Protein AF-A0A4Q3AJW1-F1 (afdb_monomer_lite)

pLDDT: mean 91.89, std 11.37, range [40.25, 98.62]

Radius of gyration: 13.45 Å; chains: 1; bounding box: 40×20×34 Å

Sequence (89 aa):
LKALGTPKPGRDAAKKGDRRTLEAVYAGQLGLPEAQAQAARMRALIAETPSALLCFERDPGMCHRTLLLDAEGEGVEVVDLFADNALSP

Foldseek 3Di:
DVLLDQDPQLVVCLVVLNQVSVLVRNVVSCPDPVNVVVLVVVVVVVVVDPDDDDDPDQDPVSDCVVVSCVVRVPPHDDDDDHPPPPPDD

Structure (mmCIF, N/CA/C/O backbone):
data_AF-A0A4Q3AJW1-F1
#
_entry.id   AF-A0A4Q3AJW1-F1
#
loop_
_atom_site.group_PDB
_atom_site.id
_atom_site.type_symbol
_atom_site.label_atom_id
_atom_site.label_alt_id
_atom_site.label_comp_id
_atom_site.label_asym_id
_atom_site.label_entity_id
_atom_site.label_seq_id
_atom_site.pdbx_PDB_ins_code
_atom_site.Cartn_x
_atom_site.Cartn_y
_atom_site.Cartn_z
_atom_site.occupancy
_atom_site.B_iso_or_equiv
_atom_site.auth_seq_id
_atom_site.auth_comp_id
_atom_site.auth_asym_id
_atom_site.auth_atom_id
_atom_site.pdbx_PDB_model_num
ATOM 1 N N . LEU A 1 1 ? -1.475 8.036 6.078 1.00 93.06 1 LEU A N 1
ATOM 2 C CA . LEU A 1 1 ? -0.513 6.922 5.926 1.00 93.06 1 LEU A CA 1
ATOM 3 C C . L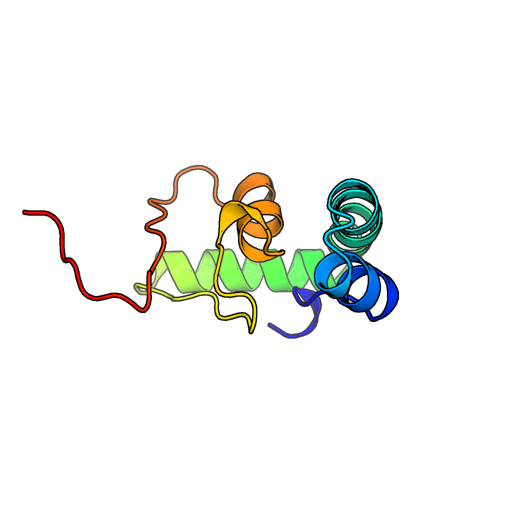EU A 1 1 ? 0.314 7.138 4.651 1.00 93.06 1 LEU A C 1
ATOM 5 O O . LEU A 1 1 ? 0.069 6.509 3.633 1.00 93.06 1 LEU A O 1
ATOM 9 N N . LYS A 1 2 ? 1.240 8.113 4.667 1.00 94.69 2 LYS A N 1
ATOM 10 C CA . LYS A 1 2 ? 1.983 8.557 3.469 1.00 94.69 2 LYS A CA 1
ATOM 11 C C . LYS A 1 2 ? 2.979 7.510 2.947 1.00 94.69 2 LYS A C 1
ATOM 13 O O . LYS A 1 2 ? 3.167 7.426 1.739 1.00 94.69 2 LYS A O 1
ATOM 18 N N . ALA A 1 3 ? 3.591 6.724 3.833 1.00 97.31 3 ALA A N 1
ATOM 19 C CA . ALA A 1 3 ? 4.585 5.708 3.475 1.00 97.31 3 ALA A CA 1
ATOM 20 C C . ALA A 1 3 ? 3.970 4.467 2.803 1.00 97.31 3 ALA A C 1
ATOM 22 O O . ALA A 1 3 ? 4.696 3.684 2.206 1.00 97.31 3 ALA A O 1
ATOM 23 N N . LEU A 1 4 ? 2.640 4.321 2.853 1.00 97.88 4 LEU A N 1
ATOM 24 C CA . LEU A 1 4 ? 1.903 3.287 2.117 1.00 97.88 4 LEU A CA 1
ATOM 25 C C . LEU A 1 4 ? 1.544 3.715 0.683 1.00 97.88 4 LEU A C 1
ATOM 27 O O . LEU A 1 4 ? 0.947 2.949 -0.068 1.00 97.88 4 LEU A O 1
ATOM 31 N N . GLY A 1 5 ? 1.866 4.948 0.284 1.00 96.19 5 GLY A N 1
ATOM 32 C CA . GLY A 1 5 ? 1.632 5.423 -1.077 1.00 96.19 5 GLY A CA 1
ATOM 33 C C . GLY A 1 5 ? 2.635 4.850 -2.079 1.00 96.19 5 GLY A C 1
ATOM 34 O O . GLY A 1 5 ? 3.739 4.447 -1.729 1.00 96.19 5 GLY A O 1
ATOM 35 N N . THR A 1 6 ? 2.282 4.865 -3.362 1.00 96.31 6 THR A N 1
ATOM 36 C CA . THR A 1 6 ? 3.189 4.419 -4.426 1.00 96.31 6 THR A CA 1
ATOM 37 C C . THR A 1 6 ? 4.268 5.475 -4.722 1.00 96.31 6 THR A C 1
ATOM 39 O O . THR A 1 6 ? 3.929 6.644 -4.974 1.00 96.31 6 THR A O 1
ATOM 42 N N . PRO A 1 7 ? 5.565 5.111 -4.762 1.00 96.44 7 PRO A N 1
ATOM 43 C CA . PRO A 1 7 ? 6.637 6.031 -5.141 1.00 96.44 7 PRO A CA 1
ATOM 44 C C . PRO A 1 7 ? 6.546 6.421 -6.626 1.00 96.44 7 PRO A C 1
ATOM 46 O O . PRO A 1 7 ? 5.816 5.810 -7.407 1.00 96.44 7 PRO A O 1
ATOM 49 N N . LYS A 1 8 ? 7.281 7.467 -7.039 1.00 96.62 8 LYS A N 1
ATOM 50 C CA . LYS A 1 8 ? 7.178 8.039 -8.399 1.00 96.62 8 LYS A CA 1
ATOM 51 C C . LYS A 1 8 ? 7.306 6.995 -9.523 1.00 96.62 8 LYS A C 1
ATOM 53 O O . LYS A 1 8 ? 6.432 7.016 -10.385 1.00 96.62 8 LYS A O 1
ATOM 58 N N . PRO A 1 9 ? 8.294 6.078 -9.516 1.00 97.12 9 PRO A N 1
ATOM 59 C CA . PRO A 1 9 ? 8.411 5.075 -10.575 1.00 97.12 9 PRO A CA 1
ATOM 60 C C . PRO A 1 9 ? 7.170 4.182 -10.691 1.00 97.12 9 PRO A C 1
ATOM 62 O O . PRO A 1 9 ? 6.689 3.946 -11.794 1.00 97.12 9 PRO A O 1
ATOM 65 N N . GLY A 1 10 ? 6.590 3.764 -9.562 1.00 95.94 10 GLY A N 1
ATOM 66 C CA . GLY A 1 10 ? 5.365 2.965 -9.558 1.00 95.94 10 GLY A CA 1
ATOM 67 C C . GLY A 1 10 ? 4.150 3.765 -10.036 1.00 95.94 10 GLY A C 1
ATOM 68 O O . GLY A 1 10 ? 3.339 3.247 -10.795 1.00 95.94 10 GLY A O 1
ATOM 69 N N . ARG A 1 11 ? 4.049 5.059 -9.688 1.00 95.56 11 ARG A N 1
ATOM 70 C CA . ARG A 1 11 ? 2.991 5.936 -10.231 1.00 95.56 11 ARG A CA 1
ATOM 71 C C . ARG A 1 11 ? 3.100 6.095 -11.744 1.00 95.56 11 ARG A C 1
ATOM 73 O O . ARG A 1 11 ? 2.083 6.129 -12.428 1.00 95.56 11 ARG A O 1
ATOM 80 N N . ASP A 1 12 ? 4.319 6.218 -12.257 1.00 96.00 12 ASP A N 1
ATOM 81 C CA . ASP A 1 12 ? 4.560 6.345 -13.693 1.00 96.00 12 ASP A CA 1
ATOM 82 C C . ASP A 1 12 ? 4.266 5.022 -14.429 1.00 96.00 12 ASP A C 1
ATOM 84 O O . ASP A 1 12 ? 3.756 5.063 -15.546 1.00 96.00 12 ASP A O 1
ATOM 88 N N . ALA A 1 13 ? 4.520 3.867 -13.800 1.00 95.31 13 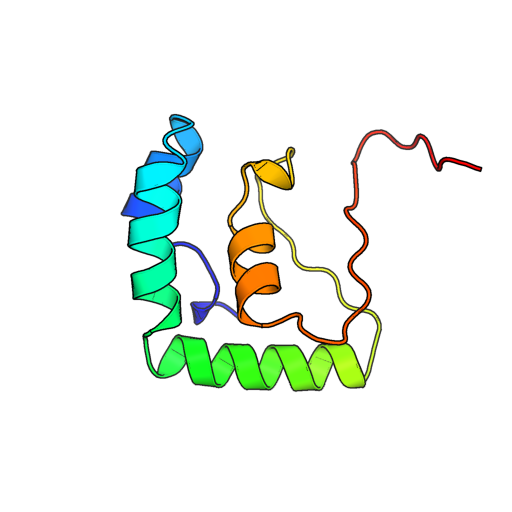ALA A N 1
ATOM 89 C CA . ALA A 1 13 ? 4.142 2.549 -14.316 1.00 95.31 13 ALA A CA 1
ATOM 90 C C . ALA A 1 13 ? 2.617 2.357 -14.357 1.00 95.31 13 ALA A C 1
ATOM 92 O O . ALA A 1 13 ? 2.076 2.003 -15.403 1.00 95.31 13 ALA A O 1
ATOM 93 N N . ALA A 1 14 ? 1.916 2.695 -13.267 1.00 93.00 14 ALA A N 1
ATOM 94 C CA . ALA A 1 14 ? 0.456 2.627 -13.190 1.00 93.00 14 ALA A CA 1
ATOM 95 C C . ALA A 1 14 ? -0.212 3.450 -14.304 1.00 93.00 14 ALA A C 1
ATOM 97 O O . ALA A 1 14 ? -1.057 2.941 -15.031 1.00 93.00 14 ALA A O 1
ATOM 98 N N . LYS A 1 15 ? 0.254 4.687 -14.533 1.00 91.75 15 LYS A N 1
ATOM 99 C CA . LYS A 1 15 ? -0.237 5.555 -15.622 1.00 91.75 15 LYS A CA 1
ATOM 100 C C . LYS A 1 15 ? -0.081 4.961 -17.026 1.00 91.75 15 LYS A C 1
ATOM 102 O O . LYS A 1 15 ? -0.783 5.384 -17.936 1.00 91.75 15 LYS A O 1
ATOM 107 N N . LYS A 1 16 ? 0.870 4.046 -17.220 1.00 93.88 16 LYS A N 1
ATOM 108 C CA . LYS A 1 16 ? 1.124 3.361 -18.496 1.00 93.88 16 LYS A CA 1
ATOM 109 C C . LYS A 1 16 ? 0.420 2.003 -18.590 1.00 93.88 16 LYS A C 1
ATOM 111 O O . LYS A 1 16 ? 0.583 1.327 -19.599 1.00 93.88 16 LYS A O 1
ATOM 116 N N . GLY A 1 17 ? -0.298 1.584 -17.546 1.00 91.75 17 GLY A N 1
ATOM 117 C CA . GLY A 1 17 ? -0.845 0.231 -17.436 1.00 91.75 17 GLY A CA 1
ATOM 118 C C . GLY A 1 17 ? 0.220 -0.853 -17.224 1.00 91.75 17 GLY A C 1
ATOM 119 O O . GLY A 1 17 ? -0.075 -2.035 -17.375 1.00 91.75 17 GLY A O 1
ATOM 120 N N . ASP A 1 18 ? 1.458 -0.488 -16.874 1.00 95.06 18 ASP A N 1
ATOM 121 C CA . ASP A 1 18 ? 2.538 -1.449 -16.624 1.00 95.06 18 ASP A CA 1
ATOM 122 C C . ASP A 1 18 ? 2.415 -2.034 -15.211 1.00 95.06 18 ASP A C 1
ATOM 124 O O . ASP A 1 18 ? 3.089 -1.620 -14.260 1.00 95.06 18 ASP A O 1
ATOM 128 N N . ARG A 1 19 ? 1.497 -2.996 -15.077 1.00 94.12 19 ARG A N 1
ATOM 129 C CA . ARG A 1 19 ? 1.169 -3.639 -13.803 1.00 94.12 19 ARG A CA 1
ATOM 130 C C . ARG A 1 19 ? 2.364 -4.364 -13.187 1.00 94.12 19 ARG A C 1
ATOM 132 O O . ARG A 1 19 ? 2.601 -4.238 -11.990 1.00 94.12 19 ARG A O 1
ATOM 139 N N . ARG A 1 20 ? 3.166 -5.045 -14.006 1.00 96.00 20 ARG A N 1
ATOM 140 C CA . ARG A 1 20 ? 4.338 -5.796 -13.541 1.00 96.00 20 ARG A CA 1
ATOM 141 C C . ARG A 1 20 ? 5.382 -4.879 -12.901 1.00 96.00 20 ARG A C 1
ATOM 143 O O . ARG A 1 20 ? 5.929 -5.201 -11.849 1.00 96.00 20 ARG A O 1
ATOM 150 N N . THR A 1 21 ? 5.657 -3.726 -13.513 1.00 97.06 21 THR A N 1
ATOM 151 C CA . THR A 1 21 ? 6.582 -2.750 -12.918 1.00 97.06 21 THR A CA 1
ATOM 152 C C . THR A 1 21 ? 5.992 -2.118 -11.658 1.00 97.06 21 THR A C 1
ATOM 154 O O . THR A 1 21 ? 6.723 -1.911 -10.689 1.00 97.06 21 THR A O 1
ATOM 157 N N . LEU A 1 22 ? 4.683 -1.835 -11.635 1.00 96.75 22 LEU A N 1
ATOM 158 C CA . LEU A 1 22 ? 4.008 -1.346 -10.431 1.00 96.75 22 LEU A CA 1
ATOM 159 C C . LEU A 1 22 ? 4.174 -2.328 -9.262 1.00 96.75 22 LEU A C 1
ATOM 161 O O . LEU A 1 22 ? 4.5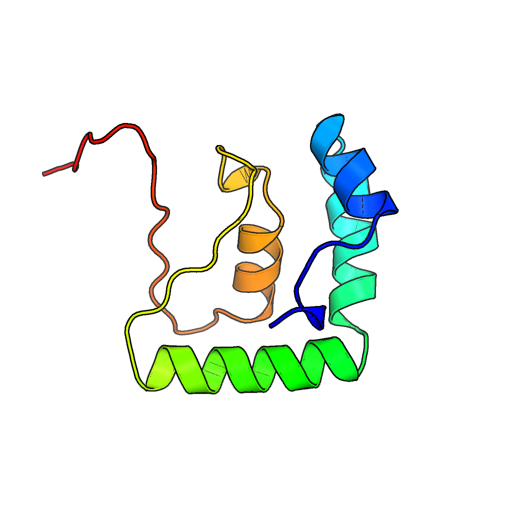80 -1.899 -8.185 1.00 96.75 22 LEU A O 1
ATOM 165 N N . GLU A 1 23 ? 3.916 -3.616 -9.484 1.00 97.44 23 GLU A N 1
ATOM 166 C CA . GLU A 1 23 ? 4.065 -4.681 -8.485 1.00 97.44 23 GLU A CA 1
ATOM 167 C C . GLU A 1 23 ? 5.481 -4.744 -7.920 1.00 97.44 23 GLU A C 1
ATOM 169 O O . GLU A 1 23 ? 5.664 -4.651 -6.707 1.00 97.44 23 GLU A O 1
ATOM 174 N N . ALA A 1 24 ? 6.493 -4.809 -8.788 1.00 98.19 24 ALA A N 1
ATOM 175 C CA . ALA A 1 24 ? 7.887 -4.885 -8.361 1.00 98.19 24 ALA A CA 1
ATOM 176 C C . ALA A 1 24 ? 8.315 -3.660 -7.535 1.00 98.19 24 ALA A C 1
ATOM 178 O O . ALA A 1 24 ? 8.944 -3.791 -6.483 1.00 98.19 24 ALA A O 1
ATOM 179 N N . VAL A 1 25 ? 7.953 -2.454 -7.988 1.00 98.06 25 VAL A N 1
ATOM 180 C CA . VAL A 1 25 ? 8.282 -1.213 -7.274 1.00 98.06 25 VAL A CA 1
ATOM 181 C C . VAL A 1 25 ? 7.540 -1.129 -5.941 1.00 98.06 25 VAL A C 1
ATOM 183 O O . VAL A 1 25 ? 8.111 -0.689 -4.943 1.00 98.06 25 VAL A O 1
ATOM 186 N N . TYR A 1 26 ? 6.268 -1.522 -5.914 1.00 98.12 26 TYR A N 1
ATOM 187 C CA . TYR A 1 26 ? 5.447 -1.414 -4.716 1.00 98.12 26 TYR A CA 1
ATOM 188 C C . TYR A 1 26 ? 5.808 -2.467 -3.664 1.00 98.12 26 TYR A C 1
ATOM 190 O O . TYR A 1 26 ? 5.857 -2.130 -2.486 1.00 98.12 26 TYR A O 1
ATOM 198 N N . ALA A 1 27 ? 6.188 -3.684 -4.066 1.00 98.19 27 ALA A N 1
ATOM 199 C CA . ALA A 1 27 ? 6.755 -4.679 -3.154 1.00 98.19 27 ALA A CA 1
ATOM 200 C C . ALA A 1 27 ? 8.007 -4.137 -2.437 1.00 98.19 27 ALA A C 1
ATOM 202 O O . ALA A 1 27 ? 8.132 -4.256 -1.219 1.00 98.19 27 ALA A O 1
ATOM 203 N N . GLY A 1 28 ? 8.893 -3.450 -3.171 1.00 98.25 28 GLY A N 1
ATOM 204 C CA . GLY A 1 28 ? 10.039 -2.756 -2.577 1.00 98.25 28 GLY A CA 1
ATOM 205 C C . GLY A 1 28 ? 9.634 -1.650 -1.594 1.00 98.25 28 GLY A C 1
ATOM 206 O O . GLY A 1 28 ? 10.240 -1.523 -0.534 1.00 98.25 28 GLY A O 1
ATOM 207 N N . GLN A 1 29 ? 8.584 -0.884 -1.909 1.00 98.31 29 GLN A N 1
ATOM 208 C CA . GLN A 1 29 ? 8.044 0.149 -1.017 1.00 98.31 29 GLN A CA 1
ATOM 209 C C . GLN A 1 29 ? 7.515 -0.441 0.298 1.00 98.31 29 GLN A C 1
ATOM 211 O O . GLN A 1 29 ? 7.792 0.117 1.357 1.00 98.31 29 GLN A O 1
ATOM 216 N N . LEU A 1 30 ? 6.766 -1.549 0.247 1.00 98.12 30 LEU A N 1
ATOM 217 C CA . LEU A 1 30 ? 6.207 -2.197 1.442 1.00 98.12 30 LEU A CA 1
ATOM 218 C C . LEU A 1 30 ? 7.286 -2.816 2.343 1.00 98.12 30 LEU A C 1
ATOM 220 O O . LEU A 1 30 ? 7.088 -2.929 3.549 1.00 98.12 30 LEU A O 1
ATOM 224 N N . GLY A 1 31 ? 8.450 -3.149 1.781 1.00 98.19 31 GLY A N 1
ATOM 225 C CA . GLY A 1 31 ? 9.608 -3.622 2.540 1.00 98.19 31 GLY A CA 1
ATOM 226 C C . GLY A 1 31 ? 10.317 -2.548 3.375 1.00 98.19 31 GLY A C 1
ATOM 227 O O . GLY A 1 31 ? 11.194 -2.887 4.168 1.00 98.19 31 GLY A O 1
ATOM 228 N N . LEU A 1 32 ? 9.977 -1.263 3.217 1.00 98.44 32 LEU A N 1
ATOM 229 C CA . LEU A 1 32 ? 10.619 -0.183 3.968 1.00 98.44 32 LEU A CA 1
ATOM 230 C C . LEU A 1 32 ? 10.132 -0.144 5.430 1.00 98.44 32 LEU A C 1
ATOM 232 O O . LEU A 1 32 ? 8.924 -0.261 5.667 1.00 98.44 32 LEU A O 1
ATOM 236 N N . PRO A 1 33 ? 11.014 0.103 6.421 1.00 98.56 33 PRO A N 1
ATOM 237 C CA . PRO A 1 33 ? 10.624 0.148 7.834 1.00 98.56 33 PRO A CA 1
ATOM 238 C C . PRO A 1 33 ? 9.482 1.132 8.129 1.00 98.56 33 PRO A C 1
ATOM 240 O O . PRO A 1 33 ? 8.562 0.836 8.894 1.00 98.56 33 PRO A O 1
ATOM 243 N N . GLU A 1 34 ? 9.490 2.306 7.496 1.00 98.31 34 GLU A N 1
ATOM 244 C CA . GLU A 1 34 ? 8.434 3.303 7.648 1.00 98.31 34 GLU A CA 1
ATOM 245 C C . GLU A 1 34 ? 7.099 2.869 7.028 1.00 98.31 34 GLU A C 1
ATOM 247 O O . GLU A 1 34 ? 6.040 3.275 7.517 1.00 98.31 34 GLU A O 1
ATOM 252 N N . ALA A 1 35 ? 7.134 2.050 5.972 1.00 98.50 35 ALA A N 1
ATOM 253 C CA . ALA A 1 35 ? 5.937 1.488 5.364 1.00 98.50 35 ALA A CA 1
ATOM 254 C C . ALA A 1 35 ? 5.336 0.433 6.295 1.00 98.50 35 ALA A C 1
ATOM 256 O O . ALA A 1 35 ? 4.160 0.538 6.628 1.00 98.50 35 ALA A O 1
ATOM 257 N N . GLN A 1 36 ? 6.150 -0.478 6.830 1.00 98.56 36 GLN A N 1
ATOM 258 C CA . GLN A 1 36 ? 5.719 -1.494 7.799 1.00 98.56 36 GLN A CA 1
ATOM 259 C C . GLN A 1 36 ? 5.113 -0.873 9.067 1.00 98.56 36 GLN A C 1
ATOM 261 O O . GLN A 1 36 ? 4.041 -1.280 9.519 1.00 98.56 36 GLN A O 1
ATOM 266 N N . ALA A 1 37 ? 5.743 0.173 9.612 1.00 98.62 37 ALA A N 1
ATOM 267 C CA . ALA A 1 37 ? 5.208 0.902 10.762 1.00 98.62 37 ALA A CA 1
ATOM 268 C C . ALA A 1 37 ? 3.842 1.545 10.456 1.00 98.62 37 ALA A C 1
ATOM 270 O O . ALA A 1 37 ? 2.934 1.546 11.291 1.00 98.62 37 ALA A O 1
ATOM 271 N N . GLN A 1 38 ? 3.663 2.083 9.247 1.00 98.62 38 GLN A N 1
ATOM 272 C CA . GLN A 1 38 ? 2.377 2.642 8.834 1.00 98.62 38 GLN A CA 1
ATOM 273 C C . GLN A 1 38 ? 1.347 1.570 8.467 1.00 98.62 38 GLN A C 1
ATOM 275 O O . GLN A 1 38 ? 0.165 1.813 8.689 1.00 98.62 38 GLN A O 1
ATOM 280 N N . ALA A 1 39 ? 1.757 0.395 7.989 1.00 98.31 39 ALA A N 1
ATOM 281 C CA . ALA A 1 39 ? 0.875 -0.748 7.772 1.00 98.31 39 ALA A CA 1
ATOM 282 C C . ALA A 1 39 ? 0.312 -1.251 9.108 1.00 98.31 39 ALA A C 1
ATOM 284 O O . ALA A 1 39 ? -0.896 -1.424 9.240 1.00 98.31 39 ALA A O 1
ATOM 285 N N . ALA A 1 40 ? 1.144 -1.338 10.151 1.00 98.25 40 ALA A N 1
ATOM 286 C CA . ALA A 1 40 ? 0.673 -1.642 11.502 1.00 98.25 40 ALA A CA 1
ATOM 287 C C . ALA A 1 40 ? -0.351 -0.607 12.003 1.00 98.25 40 ALA A C 1
ATOM 289 O O . ALA A 1 40 ? -1.397 -0.971 12.539 1.00 98.25 40 ALA A O 1
ATOM 290 N N . ARG A 1 41 ? -0.103 0.688 11.763 1.00 98.06 41 ARG A N 1
ATOM 291 C CA . ARG A 1 41 ? -1.072 1.747 12.088 1.00 98.06 41 ARG A CA 1
ATOM 292 C C . ARG A 1 41 ? -2.362 1.630 11.273 1.00 98.06 41 ARG A C 1
ATOM 294 O O . ARG A 1 41 ? -3.429 1.906 11.803 1.00 98.06 41 ARG A O 1
ATOM 301 N N . MET A 1 42 ? -2.276 1.244 10.002 1.00 98.00 42 MET A N 1
ATOM 302 C CA . MET A 1 42 ? -3.447 0.970 9.168 1.00 98.00 42 MET A CA 1
ATOM 303 C C . MET A 1 42 ? -4.288 -0.157 9.769 1.00 98.00 42 MET A C 1
ATOM 305 O O . MET A 1 42 ? -5.486 0.029 9.941 1.00 98.00 42 MET A O 1
ATOM 309 N N . ARG A 1 43 ? -3.654 -1.276 10.148 1.00 97.56 43 ARG A N 1
ATOM 310 C CA . ARG A 1 43 ? -4.328 -2.421 10.778 1.00 97.56 43 ARG A CA 1
ATOM 311 C C . ARG A 1 43 ? -4.994 -2.062 12.108 1.00 97.56 43 ARG A C 1
ATOM 313 O O . ARG A 1 43 ? -6.085 -2.538 12.391 1.00 97.56 43 ARG A O 1
ATOM 320 N N . ALA A 1 44 ? -4.380 -1.183 12.898 1.00 97.31 44 ALA A N 1
ATOM 321 C CA . ALA A 1 44 ? -5.018 -0.659 14.105 1.00 97.31 44 ALA A CA 1
ATOM 322 C C . ALA A 1 44 ? -6.277 0.167 13.776 1.00 97.31 44 ALA A C 1
ATOM 324 O O . ALA A 1 44 ? -7.317 -0.030 14.390 1.00 97.31 44 ALA A O 1
ATOM 325 N N . LEU A 1 45 ? -6.213 1.041 12.762 1.00 96.75 45 LEU A N 1
ATOM 326 C CA . LEU A 1 45 ? -7.350 1.884 12.368 1.00 96.75 45 LEU A CA 1
ATOM 327 C C . LEU A 1 45 ? -8.542 1.070 11.846 1.00 96.75 45 LEU A C 1
ATOM 329 O O . LEU A 1 45 ? -9.673 1.339 12.238 1.00 96.75 45 LEU A O 1
ATOM 333 N N . ILE A 1 46 ? -8.300 0.070 10.992 1.00 96.31 46 ILE A N 1
ATOM 334 C CA . ILE A 1 46 ? -9.380 -0.774 10.444 1.00 96.31 46 ILE A CA 1
ATOM 335 C C . ILE A 1 46 ? -10.046 -1.642 11.521 1.00 96.31 46 ILE A C 1
ATOM 337 O O . ILE A 1 46 ? -11.215 -1.981 11.379 1.00 96.31 46 ILE A O 1
ATOM 341 N N . ALA A 1 47 ? -9.325 -1.985 12.595 1.00 95.56 47 ALA A N 1
ATOM 342 C CA . ALA A 1 47 ? -9.883 -2.724 13.727 1.00 95.56 47 ALA A CA 1
ATOM 343 C C . ALA A 1 47 ? -10.796 -1.850 14.607 1.00 95.56 47 ALA A C 1
ATOM 345 O O . ALA A 1 47 ? -11.670 -2.372 15.294 1.00 95.56 47 ALA A O 1
ATOM 346 N N . GLU A 1 48 ? -10.598 -0.530 14.591 1.00 97.00 48 GLU A N 1
ATOM 347 C CA . GLU A 1 48 ? -11.392 0.425 15.368 1.00 97.00 48 GLU A CA 1
ATOM 348 C C . GLU A 1 48 ? -12.625 0.927 14.606 1.00 97.00 48 GLU A C 1
ATOM 350 O O . GLU A 1 48 ? -13.668 1.168 15.214 1.00 97.00 48 GLU A O 1
ATOM 355 N N . THR A 1 49 ? -12.517 1.130 13.289 1.00 95.25 49 THR A N 1
ATOM 356 C CA . THR A 1 49 ? -13.587 1.745 12.494 1.00 95.25 49 THR A CA 1
ATOM 357 C C . THR A 1 49 ? -13.521 1.367 11.010 1.00 95.25 49 THR A C 1
ATOM 359 O O . THR A 1 49 ? -12.417 1.251 10.455 1.00 95.25 49 THR A O 1
ATOM 362 N N . PRO A 1 50 ? -14.675 1.249 10.316 1.00 95.25 50 PRO A N 1
ATOM 363 C CA . PRO A 1 50 ? -14.704 1.125 8.865 1.00 95.25 50 PRO A CA 1
ATOM 364 C C . PRO A 1 50 ? -13.878 2.233 8.209 1.00 95.25 50 PRO A C 1
ATOM 366 O O . PRO A 1 50 ? -14.109 3.425 8.415 1.00 95.25 50 PRO A O 1
ATOM 369 N N . SER A 1 51 ? -12.888 1.829 7.422 1.00 95.44 51 SER A N 1
ATOM 370 C CA . SER A 1 51 ? -11.906 2.736 6.839 1.00 95.44 51 SER A CA 1
ATOM 371 C C . SER A 1 51 ? -11.811 2.513 5.338 1.00 95.44 51 SER A C 1
ATOM 373 O O . SER A 1 51 ? -11.842 1.383 4.863 1.00 95.44 51 SER A O 1
ATOM 375 N N . ALA A 1 52 ? -11.640 3.600 4.589 1.00 94.19 52 ALA A N 1
ATOM 376 C CA . ALA A 1 52 ? -11.452 3.550 3.147 1.00 9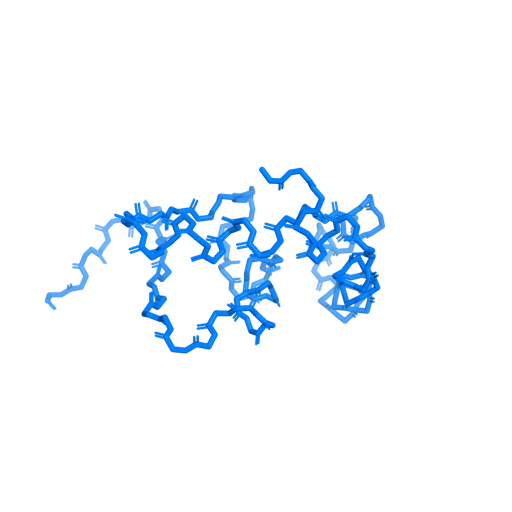4.19 52 ALA A CA 1
ATOM 377 C C . ALA A 1 52 ? -10.006 3.889 2.773 1.00 94.19 52 ALA A C 1
ATOM 379 O O . ALA A 1 52 ? -9.449 4.904 3.202 1.00 94.19 52 ALA A O 1
ATOM 380 N N . LEU A 1 53 ? -9.412 3.067 1.909 1.00 94.12 53 LEU A N 1
ATOM 381 C CA . LEU A 1 53 ? -8.184 3.414 1.205 1.00 94.12 53 LEU A CA 1
ATOM 382 C C . LEU A 1 53 ? -8.546 4.169 -0.072 1.00 94.12 53 LEU A C 1
ATOM 384 O O . LEU A 1 53 ? -9.322 3.672 -0.885 1.00 94.12 53 LEU A O 1
ATOM 388 N N . LEU A 1 54 ? -7.952 5.344 -0.283 1.00 92.25 54 LEU A N 1
ATOM 389 C CA . LEU A 1 54 ? -8.224 6.193 -1.447 1.00 92.25 54 LEU A CA 1
ATOM 390 C C . LEU A 1 54 ? -7.004 6.284 -2.371 1.00 92.25 54 LEU A C 1
ATOM 392 O O . LEU A 1 54 ? -5.869 6.426 -1.916 1.00 92.25 54 LEU A O 1
ATOM 396 N N . CYS A 1 55 ? -7.254 6.219 -3.676 1.00 90.56 55 CYS A N 1
ATOM 397 C CA . CYS A 1 55 ? -6.278 6.391 -4.750 1.00 90.56 55 CYS A CA 1
ATOM 398 C C . CYS A 1 55 ? -6.950 7.126 -5.922 1.00 90.56 55 CYS A C 1
ATOM 400 O O . CYS A 1 55 ? -8.175 7.179 -5.991 1.00 90.56 55 CYS A O 1
ATOM 402 N N . PHE A 1 56 ? -6.158 7.674 -6.844 1.00 89.06 56 PHE A N 1
ATOM 403 C CA . PHE A 1 56 ? -6.665 8.320 -8.062 1.00 89.06 56 PHE A CA 1
ATOM 404 C C . PHE A 1 56 ? -7.059 7.338 -9.174 1.00 89.06 56 PHE A C 1
ATOM 406 O O . PHE A 1 56 ? -7.719 7.748 -10.122 1.00 89.06 56 PHE A O 1
ATOM 413 N N . GLU A 1 57 ? -6.637 6.075 -9.084 1.00 90.19 57 GLU A N 1
ATOM 414 C CA . GLU A 1 57 ? -7.017 5.039 -10.046 1.00 90.19 57 GLU A CA 1
ATOM 415 C C . GLU A 1 57 ? -8.467 4.590 -9.811 1.00 90.19 57 GLU A C 1
ATOM 417 O O . GLU A 1 57 ? -8.861 4.345 -8.664 1.00 90.19 57 GLU A O 1
ATOM 422 N N . ARG A 1 58 ? -9.239 4.494 -10.899 1.00 86.62 58 ARG A N 1
ATOM 423 C CA . ARG A 1 58 ? -10.654 4.108 -10.889 1.00 86.62 58 ARG A CA 1
ATOM 424 C C . ARG A 1 58 ? -10.819 2.600 -10.783 1.00 86.62 58 ARG A C 1
ATOM 426 O O . ARG A 1 58 ? -11.724 2.168 -10.082 1.00 86.62 58 ARG A O 1
ATOM 433 N N . ASP A 1 59 ? -9.982 1.835 -11.476 1.00 87.31 59 ASP A N 1
ATOM 434 C CA . ASP A 1 59 ? -10.045 0.374 -11.472 1.00 87.31 59 ASP A CA 1
ATOM 435 C C . ASP A 1 59 ? -9.264 -0.192 -10.267 1.00 87.31 59 ASP A C 1
ATOM 437 O O . ASP A 1 59 ? -8.032 -0.059 -10.220 1.00 87.31 59 ASP A O 1
ATOM 441 N N . PRO A 1 60 ? -9.932 -0.823 -9.278 1.00 85.62 60 PRO A N 1
ATOM 442 C CA . PRO A 1 60 ? -9.255 -1.425 -8.136 1.00 85.62 60 PRO A CA 1
ATOM 443 C C . PRO A 1 60 ? -8.185 -2.433 -8.562 1.00 85.62 60 PRO A C 1
ATOM 445 O O . PRO A 1 60 ? -7.058 -2.345 -8.075 1.00 85.62 60 PRO A O 1
ATOM 448 N N . GLY A 1 61 ? -8.466 -3.279 -9.560 1.00 83.44 61 GLY A N 1
ATOM 449 C CA . GLY A 1 61 ? -7.543 -4.312 -10.040 1.00 83.44 61 GLY A CA 1
ATOM 450 C C . GLY A 1 61 ? -6.236 -3.755 -10.610 1.00 83.44 61 GLY A C 1
ATOM 451 O O . GLY A 1 61 ? -5.206 -4.431 -10.606 1.00 83.44 61 GLY A O 1
ATOM 452 N N . MET A 1 62 ? -6.236 -2.488 -11.026 1.00 84.31 62 MET A N 1
ATOM 453 C CA . MET A 1 62 ? -5.067 -1.811 -11.587 1.00 84.31 62 MET A CA 1
ATOM 454 C C . MET A 1 62 ? -4.379 -0.865 -10.599 1.00 84.31 62 MET A C 1
ATOM 456 O O . MET A 1 62 ? -3.306 -0.334 -10.897 1.00 84.31 62 MET A O 1
ATOM 460 N N . CYS A 1 63 ? -4.923 -0.691 -9.394 1.00 90.81 63 CYS A N 1
ATOM 461 C CA . CYS A 1 63 ? -4.388 0.246 -8.416 1.00 90.81 63 CYS A CA 1
ATOM 462 C C . CYS A 1 63 ? -3.433 -0.413 -7.408 1.00 90.81 63 CYS A C 1
ATOM 464 O O . CYS A 1 63 ? -3.355 -1.633 -7.258 1.00 90.81 63 CYS A O 1
ATOM 466 N N . HIS A 1 64 ? -2.694 0.421 -6.674 1.00 95.44 64 HIS A N 1
ATOM 467 C CA . HIS A 1 64 ? -1.800 -0.048 -5.614 1.00 95.44 64 HIS A CA 1
ATOM 468 C C . HIS A 1 64 ? -2.541 -0.494 -4.343 1.00 95.44 64 HIS A C 1
ATOM 470 O O . HIS A 1 64 ? -1.922 -1.094 -3.471 1.00 95.44 64 HIS A O 1
ATOM 476 N N . ARG A 1 65 ? -3.835 -0.162 -4.187 1.00 95.56 65 ARG A N 1
ATOM 477 C CA . ARG A 1 65 ? -4.605 -0.537 -2.987 1.00 95.56 65 ARG A CA 1
ATOM 478 C C . ARG A 1 65 ? -4.810 -2.042 -2.922 1.00 95.56 65 ARG A C 1
ATOM 480 O O . ARG A 1 65 ? -4.629 -2.588 -1.846 1.00 95.56 65 ARG A O 1
ATOM 487 N N . THR A 1 66 ? -5.076 -2.697 -4.052 1.00 94.25 66 THR A N 1
ATOM 488 C CA . THR A 1 66 ? -5.134 -4.164 -4.124 1.00 94.25 66 THR A CA 1
ATOM 489 C C . THR A 1 66 ? -3.826 -4.777 -3.652 1.00 94.25 66 THR A C 1
ATOM 491 O O . THR A 1 66 ? -3.843 -5.583 -2.744 1.00 94.25 66 THR A O 1
ATOM 494 N N . LEU A 1 67 ? -2.679 -4.280 -4.128 1.00 96.62 67 LEU A N 1
ATOM 495 C CA . LEU A 1 67 ? -1.374 -4.790 -3.687 1.00 96.62 67 LEU A CA 1
ATOM 496 C C . LEU A 1 67 ? -1.112 -4.585 -2.187 1.00 96.62 67 LEU A C 1
ATOM 498 O O . LEU A 1 67 ? -0.455 -5.404 -1.554 1.00 96.62 67 LEU A O 1
ATOM 502 N N . LEU A 1 68 ? -1.595 -3.478 -1.616 1.00 97.62 68 LEU A N 1
ATOM 503 C CA . LEU A 1 68 ? -1.494 -3.227 -0.178 1.00 97.62 68 LEU A CA 1
ATOM 504 C C . LEU A 1 68 ? -2.381 -4.189 0.616 1.00 97.62 68 LEU A C 1
ATOM 506 O O . LEU A 1 68 ? -1.960 -4.690 1.651 1.00 97.62 68 LEU A O 1
ATOM 510 N N . LEU A 1 69 ? -3.603 -4.422 0.145 1.00 96.31 69 LEU A N 1
ATOM 511 C CA . LEU A 1 69 ? -4.578 -5.292 0.798 1.00 96.31 69 LEU A CA 1
ATOM 512 C C . LEU A 1 69 ? -4.208 -6.771 0.658 1.00 96.31 69 LEU A C 1
ATOM 514 O O . LEU A 1 69 ? -4.363 -7.508 1.623 1.00 96.31 69 LEU A O 1
ATOM 518 N N . ASP A 1 70 ? -3.622 -7.178 -0.465 1.00 95.62 70 ASP A N 1
ATOM 519 C CA . ASP A 1 70 ? -3.053 -8.517 -0.643 1.00 95.62 70 ASP A CA 1
ATOM 520 C C . ASP A 1 70 ? -1.943 -8.789 0.385 1.00 95.62 70 ASP A C 1
ATOM 522 O O . ASP A 1 70 ? -1.802 -9.907 0.874 1.00 95.62 70 ASP A O 1
ATOM 526 N N . ALA A 1 71 ? -1.153 -7.765 0.726 1.00 96.75 71 ALA A N 1
ATOM 527 C CA . ALA A 1 71 ? -0.053 -7.885 1.679 1.00 96.75 71 ALA A CA 1
ATOM 528 C C . ALA A 1 71 ? -0.486 -7.749 3.151 1.00 96.75 71 ALA A C 1
ATOM 530 O O . ALA A 1 71 ? 0.121 -8.361 4.023 1.00 96.75 71 ALA A O 1
ATOM 531 N N . GLU A 1 72 ? -1.490 -6.919 3.447 1.00 96.88 72 GLU A N 1
ATOM 532 C CA . GLU A 1 72 ? -1.776 -6.453 4.816 1.00 96.88 72 GLU A CA 1
ATOM 533 C C . GLU A 1 72 ? -3.232 -6.659 5.267 1.00 96.88 72 GLU A C 1
ATOM 535 O O . GLU A 1 72 ? -3.567 -6.335 6.409 1.00 96.88 72 GLU A O 1
ATOM 540 N N .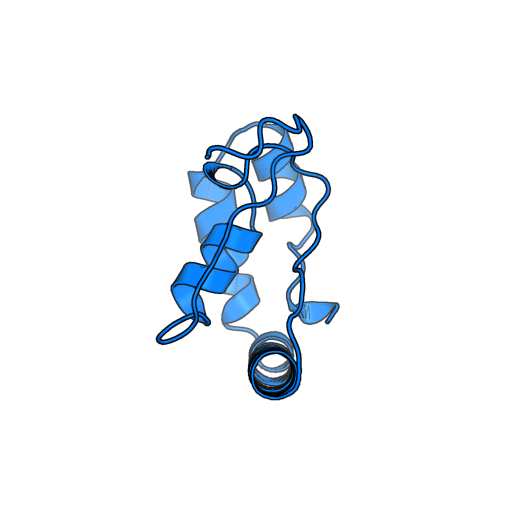 GLY A 1 73 ? -4.108 -7.132 4.378 1.00 94.12 73 GLY A N 1
ATOM 541 C CA . GLY A 1 73 ? -5.559 -7.231 4.572 1.00 94.12 73 GLY A CA 1
ATOM 542 C C . GLY A 1 73 ? -6.063 -8.607 5.007 1.00 94.12 73 GLY A C 1
ATOM 543 O O . GLY A 1 73 ? -7.268 -8.847 4.966 1.00 94.12 73 GLY A O 1
ATOM 544 N N . GLU A 1 74 ? -5.179 -9.522 5.409 1.00 94.19 74 GLU A N 1
ATOM 545 C CA . GLU A 1 74 ? -5.583 -10.851 5.875 1.00 94.19 74 GLU A CA 1
ATOM 546 C C . GLU A 1 74 ? -6.589 -10.755 7.036 1.00 94.19 74 GLU A C 1
ATOM 548 O O . GLU A 1 74 ? -6.379 -10.033 8.013 1.00 94.19 74 GLU A O 1
ATOM 553 N N . GLY A 1 75 ? -7.700 -11.489 6.923 1.00 94.19 75 GLY A N 1
ATOM 554 C CA . GLY A 1 75 ? -8.758 -11.509 7.937 1.00 94.19 75 GLY A CA 1
ATOM 555 C C . GLY A 1 75 ? -9.667 -10.276 7.947 1.00 94.19 75 GLY A C 1
ATOM 556 O O . GLY A 1 75 ? -10.475 -10.137 8.865 1.00 94.19 75 GLY A O 1
ATOM 557 N N . VAL A 1 76 ? -9.560 -9.395 6.949 1.00 94.06 76 VAL A N 1
ATOM 558 C CA . VAL A 1 76 ? -10.384 -8.187 6.816 1.00 94.06 76 VAL A CA 1
ATOM 559 C C . VAL A 1 76 ? -11.319 -8.339 5.621 1.00 94.06 76 VAL A C 1
ATOM 561 O O . VAL A 1 76 ? -10.905 -8.762 4.544 1.00 94.06 76 VAL A O 1
ATOM 564 N N . GLU A 1 77 ? -12.587 -7.971 5.794 1.00 94.81 77 GLU A N 1
ATOM 565 C CA . GLU A 1 77 ? -13.515 -7.853 4.671 1.00 94.81 77 GLU A CA 1
ATOM 566 C C . GLU A 1 77 ? -13.142 -6.634 3.818 1.00 94.81 77 GLU A C 1
ATOM 568 O O . GLU A 1 77 ? -13.083 -5.502 4.306 1.00 94.81 77 GLU A O 1
ATOM 573 N N . VAL A 1 78 ? -12.885 -6.870 2.533 1.00 93.81 78 VAL A N 1
ATOM 574 C CA . VAL A 1 78 ? -12.547 -5.829 1.563 1.00 93.81 78 VAL A CA 1
ATOM 575 C C . VAL A 1 78 ? -13.687 -5.701 0.567 1.00 93.81 78 VAL A C 1
ATOM 577 O O . VAL A 1 78 ? -14.026 -6.659 -0.124 1.00 93.81 78 VAL A O 1
ATOM 580 N N . VAL A 1 79 ? -14.235 -4.493 0.465 1.00 92.38 79 VAL A N 1
ATOM 581 C CA . VAL A 1 79 ? -15.237 -4.138 -0.541 1.00 92.38 79 VAL A CA 1
ATOM 582 C C . VAL A 1 79 ? -14.668 -3.046 -1.434 1.00 92.38 79 VAL A C 1
ATOM 584 O O . VAL A 1 79 ? -14.322 -1.956 -0.967 1.00 92.38 79 VAL A O 1
ATOM 587 N N . ASP A 1 80 ? -14.582 -3.335 -2.729 1.00 91.19 80 ASP A N 1
ATOM 588 C CA . ASP A 1 80 ? -14.177 -2.354 -3.724 1.00 91.19 80 ASP A CA 1
ATOM 589 C C . ASP A 1 80 ? -15.297 -1.341 -3.979 1.00 91.19 80 ASP A C 1
ATOM 591 O O . ASP A 1 80 ? -16.438 -1.688 -4.286 1.00 91.19 80 ASP A O 1
ATOM 595 N N . LEU A 1 81 ? -14.954 -0.058 -3.861 1.00 86.88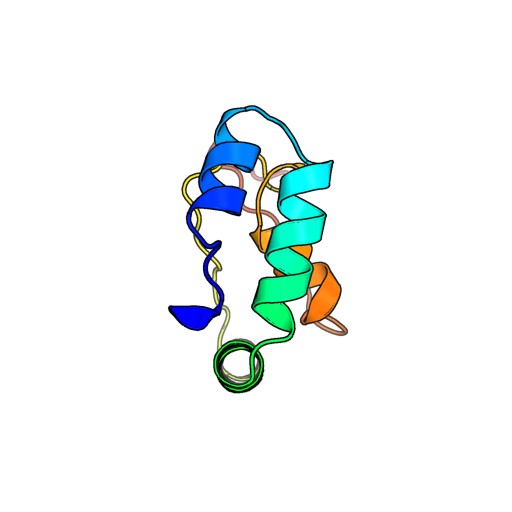 81 LEU A N 1
ATOM 596 C CA . LEU A 1 81 ? -15.879 1.045 -4.102 1.00 86.88 81 LEU A CA 1
ATOM 597 C C . LEU A 1 81 ? -15.752 1.532 -5.546 1.00 86.88 81 LEU A C 1
ATOM 599 O O . LEU A 1 81 ? -14.737 2.123 -5.923 1.00 86.88 81 LEU A O 1
ATOM 603 N N . PHE A 1 82 ? -16.812 1.344 -6.329 1.00 84.12 82 PHE A N 1
ATOM 604 C CA . PHE A 1 82 ? -16.924 1.856 -7.692 1.00 84.12 82 PHE A CA 1
ATOM 605 C C . PHE A 1 82 ? -17.720 3.167 -7.688 1.00 84.12 82 PHE A C 1
ATOM 607 O O . PHE A 1 82 ? -18.748 3.284 -7.026 1.00 84.12 82 PHE A O 1
ATOM 614 N N . ALA A 1 83 ? -17.242 4.179 -8.418 1.00 74.19 83 ALA A N 1
ATOM 615 C CA . ALA A 1 83 ? -17.912 5.485 -8.503 1.00 74.19 83 ALA A CA 1
ATOM 616 C C . ALA A 1 83 ? -19.245 5.430 -9.274 1.00 74.19 83 ALA A C 1
ATOM 618 O O . ALA A 1 83 ? -20.034 6.376 -9.250 1.00 74.19 83 ALA A O 1
ATOM 619 N N . ASP A 1 84 ? -19.487 4.318 -9.955 1.00 70.94 84 ASP A N 1
ATOM 620 C CA . ASP A 1 84 ? -20.648 4.070 -10.775 1.00 70.94 84 ASP A CA 1
ATOM 621 C C . ASP A 1 84 ? -21.631 3.357 -9.844 1.00 70.94 84 ASP A C 1
ATOM 623 O O . ASP A 1 84 ? -21.491 2.169 -9.567 1.00 70.94 84 ASP A O 1
ATOM 627 N N . ASN A 1 85 ? -22.547 4.121 -9.251 1.00 56.94 85 ASN A N 1
ATOM 628 C CA . ASN A 1 85 ? -23.441 3.668 -8.187 1.00 56.94 85 ASN A CA 1
ATOM 629 C C . ASN A 1 85 ? -24.503 2.675 -8.705 1.00 56.94 85 ASN A C 1
ATOM 631 O O . ASN A 1 85 ? -25.694 2.972 -8.714 1.00 56.94 85 ASN A O 1
ATOM 635 N N . ALA A 1 86 ? -24.076 1.495 -9.141 1.00 53.72 86 ALA A N 1
ATOM 636 C CA . ALA A 1 86 ? -24.882 0.293 -9.109 1.00 53.72 86 ALA A CA 1
ATOM 637 C C . ALA A 1 86 ? -24.511 -0.430 -7.815 1.00 53.72 86 ALA A C 1
ATOM 639 O O . ALA A 1 86 ? -23.695 -1.350 -7.805 1.00 53.72 86 ALA A O 1
ATOM 640 N N . LEU A 1 87 ? -25.096 0.029 -6.705 1.00 52.41 87 LEU A N 1
ATOM 641 C CA . LEU A 1 87 ? -25.302 -0.841 -5.553 1.00 52.41 87 LEU A CA 1
ATOM 642 C C . LEU A 1 87 ? -25.970 -2.106 -6.109 1.00 52.41 87 LEU A C 1
ATOM 644 O O . LEU A 1 87 ? -27.119 -2.051 -6.551 1.00 52.41 87 LEU A O 1
ATOM 648 N N . SER A 1 88 ? -25.214 -3.198 -6.217 1.00 40.25 88 SER A N 1
ATOM 649 C CA . SER A 1 88 ? -25.809 -4.498 -6.515 1.00 40.25 88 SER A CA 1
ATOM 650 C C . SER A 1 88 ? -26.656 -4.920 -5.306 1.00 40.25 88 SER A C 1
ATOM 652 O O . SER A 1 88 ? -26.312 -4.529 -4.188 1.00 40.25 88 SER A O 1
ATOM 654 N N . PRO A 1 89 ? -27.791 -5.602 -5.548 1.00 47.25 89 PRO A N 1
ATOM 655 C CA . PRO A 1 89 ? -28.861 -5.815 -4.569 1.00 47.25 89 PRO A CA 1
ATOM 656 C C . PRO A 1 89 ? -28.438 -6.596 -3.325 1.00 47.25 89 PRO A C 1
ATOM 658 O O . PRO A 1 89 ? -27.516 -7.436 -3.432 1.00 47.25 89 PRO A O 1
#

Secondary structure (DSSP, 8-state):
-GGGSPPHHHHHHHHTT-HHHHHHHHHHHHTSHHHHHHHHHHHHHHHHS------S-S-GGGSHHHHHHHHH-TT-------SS-----